Protein AF-A0A7A0YES5-F1 (afdb_monomer_lite)

pLDDT: mean 83.26, std 15.78, range [41.81, 98.25]

Foldseek 3Di:
DQLVDQDPVLLRARVSVLVVLLVLLVVLLVVCLVPVCLLVVQDDPVLSVCCQVVHPCNQVSQQSSSLSSSVVVLCVDPVSVQFKDACQQDADPVRHGDDDARMAGPSGQGEHEDEPVCLVVVLCVCVVVVNDHRPGRYSYNYDHDDHDGND

Organism: Escherichia coli (NCBI:txid562)

Radius of gyration: 15.48 Å; chains: 1; bounding box: 31×39×40 Å

Sequence (151 aa):
NPCGYVDPLG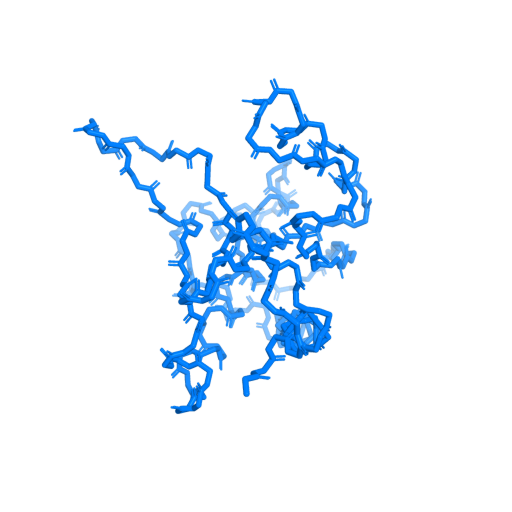LAFCPRMQKTLQKLTDKAVADIIANPRLAEDLMSAGSYAHLKNGTNLYAASFGKAVERRVAQLVSDNSRLSKLVEHTGQAKGANGQFISSPDFTTKGKGVFDVTTNKALQAHIDRYTKAGVYTPYNDIGYLVYDVVYGLSF

Structure (mmCIF, N/CA/C/O backbone):
data_AF-A0A7A0YES5-F1
#
_entry.id   AF-A0A7A0YES5-F1
#
loop_
_atom_site.group_PDB
_atom_site.id
_atom_site.type_symbol
_atom_site.label_atom_id
_atom_site.label_alt_id
_atom_site.label_comp_id
_atom_site.label_asym_id
_atom_site.label_entity_id
_atom_site.label_seq_id
_atom_site.pdbx_PDB_ins_code
_atom_site.Cartn_x
_atom_site.Cartn_y
_atom_site.Cartn_z
_atom_site.occupancy
_atom_site.B_iso_or_equiv
_atom_site.auth_seq_id
_atom_site.auth_comp_id
_atom_site.auth_asym_id
_atom_site.auth_atom_id
_atom_site.pdbx_PDB_model_num
ATOM 1 N N . ASN A 1 1 ? -14.152 5.760 20.842 1.00 46.28 1 ASN A N 1
ATOM 2 C CA . ASN A 1 1 ? -13.386 6.387 19.744 1.00 46.28 1 ASN A CA 1
ATOM 3 C C . ASN A 1 1 ? -12.084 5.603 19.545 1.00 46.28 1 ASN A C 1
ATOM 5 O O . ASN A 1 1 ? -11.333 5.510 20.512 1.00 46.28 1 ASN A O 1
ATOM 9 N N . PRO A 1 2 ? -11.827 4.969 18.381 1.00 42.38 2 PRO A N 1
ATOM 10 C CA . PRO A 1 2 ? -10.575 4.240 18.130 1.00 42.38 2 PRO A CA 1
ATOM 11 C C . PRO A 1 2 ? -9.319 5.120 18.254 1.00 42.38 2 PRO A C 1
ATOM 13 O O . PRO A 1 2 ? -8.247 4.576 18.513 1.00 42.38 2 PRO A O 1
ATOM 16 N N . CYS A 1 3 ? -9.472 6.447 18.166 1.00 52.41 3 CYS A N 1
ATOM 17 C CA . CYS A 1 3 ? -8.380 7.410 18.266 1.00 52.41 3 CYS A CA 1
ATOM 18 C C . CYS A 1 3 ? -7.942 7.742 19.697 1.00 52.41 3 CYS A C 1
ATOM 20 O O . CYS A 1 3 ? -6.870 8.301 19.853 1.00 52.41 3 CYS A O 1
ATOM 22 N N . GLY A 1 4 ? -8.691 7.359 20.744 1.00 41.81 4 GLY A N 1
ATOM 23 C CA . GLY A 1 4 ? -8.290 7.497 22.160 1.00 41.81 4 GLY A CA 1
ATOM 24 C C . GLY A 1 4 ? -8.129 8.933 22.698 1.00 41.81 4 GLY A C 1
ATOM 25 O O . GLY A 1 4 ? -8.405 9.162 23.868 1.00 41.81 4 GLY A O 1
ATOM 26 N N . TYR A 1 5 ? -7.766 9.888 21.846 1.00 42.78 5 TYR A N 1
ATOM 27 C CA . TYR A 1 5 ? -7.612 11.310 22.098 1.00 42.78 5 TYR A CA 1
ATOM 28 C C . TYR A 1 5 ? -8.005 12.034 20.803 1.00 42.78 5 TYR A C 1
ATOM 30 O O . TYR A 1 5 ? -7.570 11.649 19.717 1.00 42.78 5 TYR A O 1
ATOM 38 N N . VAL A 1 6 ? -8.903 13.012 20.894 1.00 41.91 6 VAL A N 1
ATOM 39 C CA . VAL A 1 6 ? -9.211 13.906 19.773 1.00 41.91 6 VAL A CA 1
ATOM 40 C C . VAL A 1 6 ? -8.373 15.144 20.026 1.00 41.91 6 VAL A C 1
ATOM 42 O O . VAL A 1 6 ? -8.654 15.878 20.969 1.00 41.91 6 VAL A O 1
ATOM 45 N N . ASP A 1 7 ? -7.315 15.328 19.242 1.00 43.44 7 ASP A N 1
ATOM 46 C CA . ASP A 1 7 ? -6.598 16.598 19.222 1.00 43.44 7 ASP A CA 1
ATOM 47 C C . ASP A 1 7 ? -7.601 17.724 18.874 1.00 43.44 7 ASP A C 1
ATOM 49 O O . ASP A 1 7 ? -8.326 17.590 17.881 1.00 43.44 7 ASP A O 1
ATOM 53 N N . PRO A 1 8 ? -7.697 18.803 19.675 1.00 42.28 8 PRO A N 1
ATOM 54 C CA . PRO A 1 8 ? -8.594 19.928 19.411 1.00 42.28 8 PRO A CA 1
ATOM 55 C C . PRO A 1 8 ? -8.316 20.659 18.083 1.00 42.28 8 PRO A C 1
ATOM 57 O O . PRO A 1 8 ? -9.195 21.381 17.614 1.00 42.28 8 PRO A O 1
ATOM 60 N N . LEU A 1 9 ? -7.159 20.447 17.440 1.00 46.00 9 LEU A N 1
ATOM 61 C CA . LEU A 1 9 ? -6.860 20.939 16.084 1.00 46.00 9 LEU A CA 1
ATOM 62 C C . LEU A 1 9 ? -7.283 19.958 14.971 1.00 46.00 9 LEU A C 1
ATOM 64 O O . LEU A 1 9 ? -7.297 20.304 13.788 1.00 46.00 9 LEU A O 1
ATOM 68 N N . GLY A 1 10 ? -7.717 18.748 15.333 1.00 45.56 10 GLY A N 1
ATOM 69 C CA . GLY A 1 10 ? -8.187 17.730 14.401 1.00 45.56 10 GLY A CA 1
ATOM 70 C C . GLY A 1 10 ? -7.076 16.995 13.648 1.00 45.56 10 GLY A C 1
ATOM 71 O O . GLY A 1 10 ? -7.368 16.420 12.605 1.00 45.56 10 GLY A O 1
ATOM 72 N N . LEU A 1 11 ? -5.839 16.981 14.142 1.00 51.12 11 LEU A N 1
ATOM 73 C CA . LEU A 1 11 ? -4.729 16.202 13.585 1.00 51.12 11 LEU A CA 1
ATOM 74 C C . LEU A 1 11 ? -4.506 14.961 14.460 1.00 51.12 11 LEU A C 1
ATOM 76 O O . LEU A 1 11 ? -3.534 14.832 15.195 1.00 51.12 11 LEU A O 1
ATOM 80 N N . ALA A 1 12 ? -5.469 14.038 14.466 1.00 52.38 12 ALA A N 1
ATOM 81 C CA . ALA A 1 12 ? -5.398 12.880 15.353 1.00 52.38 12 ALA A CA 1
ATOM 82 C C . ALA A 1 12 ? -4.630 11.726 14.693 1.00 52.38 12 ALA A C 1
ATOM 84 O O . ALA A 1 12 ? -5.225 10.805 14.121 1.00 52.38 12 ALA A O 1
ATOM 85 N N . PHE A 1 13 ? -3.303 11.734 14.827 1.00 59.62 13 PHE A N 1
ATOM 86 C CA . PHE A 1 13 ? -2.525 10.503 14.717 1.00 59.62 13 PHE A CA 1
ATOM 87 C C . PHE A 1 13 ? -3.113 9.449 15.657 1.00 59.62 13 PHE A C 1
ATOM 89 O O . PHE A 1 13 ? -3.332 9.683 16.846 1.00 59.62 13 PHE A O 1
ATOM 96 N N . CYS A 1 14 ? -3.430 8.279 15.103 1.00 73.56 14 CYS A N 1
ATOM 97 C CA . CYS A 1 14 ? -4.155 7.231 15.809 1.00 73.56 14 CYS A CA 1
ATOM 98 C C . CYS A 1 14 ? -3.276 5.974 15.919 1.00 73.56 14 CYS A C 1
ATOM 100 O O . CYS A 1 14 ? -3.380 5.082 15.069 1.00 73.56 14 CYS A O 1
ATOM 102 N N . PRO A 1 15 ? -2.457 5.839 16.986 1.00 79.31 15 PRO A N 1
ATOM 103 C CA . PRO A 1 15 ? -1.508 4.732 17.139 1.00 79.31 15 PRO A CA 1
ATOM 104 C C . PRO A 1 15 ? -2.161 3.348 17.062 1.00 79.31 15 PRO A C 1
ATOM 106 O O . PRO A 1 15 ? -1.588 2.394 16.540 1.00 79.31 15 PRO A O 1
ATOM 109 N N . ARG A 1 16 ? -3.391 3.215 17.580 1.00 83.38 16 ARG A N 1
ATOM 110 C CA . ARG A 1 16 ? -4.148 1.953 17.520 1.00 83.38 16 ARG A CA 1
ATOM 111 C C . ARG A 1 16 ? -4.558 1.602 16.090 1.00 83.38 16 ARG A C 1
ATOM 113 O O . ARG A 1 16 ? -4.504 0.430 15.717 1.00 83.38 16 ARG A O 1
ATOM 120 N N . MET A 1 17 ? -4.950 2.602 15.300 1.00 87.88 17 MET A N 1
ATOM 121 C CA . MET A 1 17 ? -5.267 2.399 13.884 1.00 87.88 17 MET A CA 1
ATOM 122 C C . MET A 1 17 ? -3.995 2.116 13.094 1.00 87.88 17 MET A C 1
ATOM 124 O O . MET A 1 17 ? -3.989 1.150 12.343 1.00 87.88 17 MET A O 1
ATOM 128 N N . GLN A 1 18 ? -2.901 2.844 13.346 1.00 90.25 18 GLN A N 1
ATOM 129 C CA . GLN A 1 18 ? -1.615 2.575 12.701 1.00 90.25 18 GLN A CA 1
ATOM 130 C C . GLN A 1 18 ? -1.179 1.128 12.926 1.00 90.25 18 GLN A C 1
ATOM 132 O O . GLN A 1 18 ? -0.901 0.426 11.968 1.00 90.25 18 GLN A O 1
ATOM 137 N N . LYS A 1 19 ? -1.215 0.627 14.170 1.00 91.38 19 LYS A N 1
ATOM 138 C CA . LYS A 1 19 ? -0.903 -0.784 14.460 1.00 91.38 19 LYS A CA 1
ATOM 139 C C . LYS A 1 19 ? -1.820 -1.762 13.724 1.00 91.38 19 LYS A C 1
ATOM 141 O O . LYS A 1 19 ? -1.391 -2.855 13.371 1.00 91.38 19 LYS A O 1
ATOM 146 N N . THR A 1 20 ? -3.086 -1.402 13.531 1.00 93.31 20 THR A N 1
ATOM 147 C CA . THR A 1 20 ? -4.048 -2.248 12.812 1.00 93.31 20 THR A CA 1
ATOM 148 C C . THR A 1 20 ? -3.732 -2.277 11.319 1.00 93.31 20 THR A C 1
ATOM 150 O O . THR A 1 20 ? -3.632 -3.355 10.745 1.00 93.31 20 THR A O 1
ATOM 153 N N . LEU A 1 21 ? -3.514 -1.113 10.708 1.00 94.44 21 LEU A N 1
ATOM 154 C CA . LEU A 1 21 ? -3.165 -0.994 9.295 1.00 94.44 21 LEU A CA 1
ATOM 155 C C . LEU A 1 21 ? -1.761 -1.534 8.995 1.00 94.44 21 LEU A C 1
ATOM 157 O O . LEU A 1 21 ? -1.559 -2.115 7.935 1.00 94.44 21 LEU A O 1
ATOM 161 N N . GLN A 1 22 ? -0.821 -1.451 9.942 1.00 97.19 22 GLN A N 1
ATOM 162 C CA . GLN A 1 22 ? 0.502 -2.065 9.815 1.00 97.19 22 GLN A CA 1
ATOM 163 C C . GLN A 1 22 ? 0.367 -3.581 9.689 1.00 97.19 22 GLN A C 1
ATOM 165 O O . GLN A 1 22 ? 0.898 -4.155 8.753 1.00 97.19 22 GLN A O 1
ATOM 170 N N . LYS A 1 23 ? -0.446 -4.229 10.536 1.00 97.44 23 LYS A N 1
ATOM 171 C CA . LYS A 1 23 ? -0.710 -5.673 10.407 1.00 97.44 23 LYS A CA 1
ATOM 172 C C . LYS A 1 23 ? -1.331 -6.045 9.060 1.00 97.44 23 LYS A C 1
ATOM 174 O O . LYS A 1 23 ? -1.052 -7.120 8.538 1.00 97.44 23 LYS A O 1
ATOM 179 N N . LEU A 1 24 ? -2.188 -5.186 8.504 1.00 97.94 24 LEU A N 1
ATOM 180 C CA . LEU A 1 24 ? -2.729 -5.398 7.159 1.00 97.94 24 LEU A CA 1
ATOM 181 C C . LEU A 1 24 ? -1.670 -5.186 6.076 1.00 97.94 24 LEU A C 1
ATOM 183 O O . LEU A 1 24 ? -1.695 -5.904 5.086 1.00 97.94 24 LEU A O 1
ATOM 187 N N . THR A 1 25 ? -0.735 -4.258 6.278 1.00 98.06 25 THR A N 1
ATOM 188 C CA . THR A 1 25 ? 0.415 -4.024 5.390 1.00 98.06 25 THR A CA 1
ATOM 189 C C . THR A 1 25 ? 1.342 -5.236 5.389 1.00 98.06 25 THR A C 1
ATOM 191 O O . THR A 1 25 ? 1.635 -5.775 4.326 1.00 98.06 25 THR A O 1
ATOM 194 N N . ASP A 1 26 ? 1.694 -5.751 6.567 1.00 98.25 26 ASP A N 1
ATOM 195 C CA . ASP A 1 26 ? 2.492 -6.971 6.722 1.00 98.25 26 ASP A CA 1
ATOM 196 C C . ASP A 1 26 ? 1.794 -8.167 6.057 1.00 98.25 26 ASP A C 1
ATOM 198 O O . ASP A 1 26 ? 2.410 -8.939 5.319 1.00 98.25 26 ASP A O 1
ATOM 202 N N . LYS A 1 27 ? 0.474 -8.294 6.260 1.00 98.06 27 LYS A N 1
ATOM 203 C CA . LYS A 1 27 ? -0.335 -9.322 5.601 1.00 98.06 27 LYS A CA 1
ATOM 204 C C . LYS A 1 27 ? -0.373 -9.145 4.082 1.00 98.06 27 LYS A C 1
ATOM 206 O O . LYS A 1 27 ? -0.275 -10.136 3.373 1.00 98.06 27 LYS A O 1
ATOM 211 N N . ALA A 1 28 ? -0.527 -7.926 3.577 1.00 98.00 28 ALA A N 1
ATOM 212 C CA . ALA A 1 28 ? -0.553 -7.648 2.145 1.00 98.00 28 ALA A CA 1
ATOM 213 C C . ALA A 1 28 ? 0.771 -8.038 1.478 1.00 98.00 28 ALA A C 1
ATOM 215 O O . ALA A 1 28 ? 0.758 -8.689 0.435 1.00 98.00 28 ALA A O 1
ATOM 216 N N . VAL A 1 29 ? 1.901 -7.711 2.112 1.00 97.81 29 VAL A N 1
ATOM 217 C CA . VAL A 1 29 ? 3.232 -8.151 1.674 1.00 97.81 29 VAL A CA 1
ATOM 218 C C . VAL A 1 29 ? 3.311 -9.679 1.659 1.00 97.81 29 VAL A C 1
ATOM 220 O O . VAL A 1 29 ? 3.696 -10.252 0.643 1.00 97.81 29 VAL A O 1
ATOM 223 N N . ALA A 1 30 ? 2.891 -10.350 2.736 1.00 97.88 30 ALA A N 1
ATOM 224 C CA . ALA A 1 30 ? 2.896 -11.812 2.808 1.00 97.88 30 ALA A CA 1
ATOM 225 C C . ALA A 1 30 ? 2.000 -12.470 1.741 1.00 97.88 30 ALA A C 1
ATOM 227 O O . ALA A 1 30 ? 2.418 -13.438 1.110 1.00 97.88 30 ALA A O 1
ATOM 228 N N . ASP A 1 31 ? 0.801 -11.930 1.504 1.00 97.69 31 ASP A N 1
ATOM 229 C CA . ASP A 1 31 ? -0.127 -12.407 0.476 1.00 97.69 31 ASP A CA 1
ATOM 230 C C . ASP A 1 31 ? 0.511 -12.297 -0.925 1.00 97.69 31 ASP A C 1
ATOM 232 O O . ASP A 1 31 ? 0.466 -13.257 -1.692 1.00 97.69 31 ASP A O 1
ATOM 236 N N . ILE A 1 32 ? 1.150 -11.162 -1.246 1.00 96.56 32 ILE A N 1
ATOM 237 C CA . ILE A 1 32 ? 1.827 -10.945 -2.539 1.00 96.56 32 ILE A CA 1
ATOM 238 C C . ILE A 1 32 ? 3.050 -11.855 -2.688 1.00 96.56 32 ILE A C 1
ATOM 240 O O . ILE A 1 32 ? 3.292 -12.367 -3.772 1.00 96.56 32 ILE A O 1
ATOM 244 N N . ILE A 1 33 ? 3.822 -12.094 -1.625 1.00 96.12 33 ILE A N 1
ATOM 245 C CA . ILE A 1 33 ? 4.951 -13.037 -1.675 1.00 96.12 33 ILE A CA 1
ATOM 246 C C . ILE A 1 33 ? 4.450 -14.461 -1.936 1.00 96.12 33 ILE A C 1
ATOM 248 O O . ILE A 1 33 ? 5.022 -15.172 -2.759 1.00 96.12 33 ILE A O 1
ATOM 252 N N . ALA A 1 34 ? 3.389 -14.876 -1.241 1.00 96.94 34 ALA A N 1
ATOM 253 C CA . ALA A 1 34 ? 2.824 -16.216 -1.367 1.00 96.94 34 ALA A CA 1
ATOM 254 C C . ALA A 1 34 ? 2.161 -16.446 -2.733 1.00 96.94 34 ALA A C 1
ATOM 256 O O . ALA A 1 34 ? 2.209 -17.555 -3.262 1.00 96.94 34 ALA A O 1
ATOM 257 N N . ASN A 1 35 ? 1.545 -15.410 -3.304 1.00 96.44 35 ASN A N 1
ATOM 258 C CA . ASN A 1 35 ? 0.941 -15.453 -4.628 1.00 96.44 35 ASN A CA 1
ATOM 259 C C . ASN A 1 35 ? 1.159 -14.124 -5.379 1.00 96.44 35 ASN A C 1
ATOM 261 O O . ASN A 1 35 ? 0.275 -13.260 -5.372 1.00 96.44 35 ASN A O 1
ATOM 265 N N . PRO A 1 36 ? 2.298 -13.960 -6.080 1.00 94.44 36 PRO A N 1
ATOM 266 C CA . PRO A 1 36 ? 2.624 -12.714 -6.781 1.00 94.44 36 PRO A CA 1
ATOM 267 C C . PRO A 1 36 ? 1.606 -12.331 -7.860 1.00 94.44 36 PRO A C 1
ATOM 269 O O . PRO A 1 36 ? 1.408 -11.147 -8.137 1.00 94.44 36 PRO A O 1
ATOM 272 N N . ARG A 1 37 ? 0.881 -13.310 -8.418 1.00 93.62 37 ARG A N 1
ATOM 273 C CA . ARG A 1 37 ? -0.188 -13.069 -9.399 1.00 93.62 37 ARG A CA 1
ATOM 274 C C . ARG A 1 37 ? -1.367 -12.280 -8.846 1.00 93.62 37 ARG A C 1
ATOM 276 O O . ARG A 1 37 ? -2.059 -11.650 -9.632 1.00 93.62 37 ARG A O 1
ATOM 283 N N . LEU A 1 38 ? -1.545 -12.207 -7.522 1.00 94.31 38 LEU A N 1
ATOM 284 C CA . LEU A 1 38 ? -2.524 -11.293 -6.916 1.00 94.31 38 LEU A CA 1
ATOM 285 C C . LEU A 1 38 ? -2.329 -9.846 -7.378 1.00 94.31 38 LEU A C 1
ATOM 287 O O . LEU A 1 38 ? -3.291 -9.090 -7.441 1.00 94.31 38 LEU A O 1
ATOM 291 N N . ALA A 1 39 ? -1.096 -9.450 -7.709 1.00 93.19 39 ALA A N 1
ATOM 292 C CA . ALA A 1 39 ? -0.831 -8.114 -8.213 1.00 93.19 39 ALA A CA 1
ATOM 293 C C . ALA A 1 39 ? -1.549 -7.823 -9.540 1.00 93.19 39 ALA A C 1
ATOM 295 O O . ALA A 1 39 ? -1.859 -6.662 -9.776 1.00 93.19 39 ALA A O 1
ATOM 296 N N . GLU A 1 40 ? -1.836 -8.829 -10.374 1.00 93.75 40 GLU A N 1
ATOM 297 C CA . GLU A 1 40 ? -2.480 -8.657 -11.685 1.00 93.75 40 GLU A CA 1
ATOM 298 C C . GLU A 1 40 ? -3.866 -8.012 -11.551 1.00 93.75 40 GLU A C 1
ATOM 300 O O . GLU A 1 40 ? -4.128 -6.987 -12.176 1.00 93.75 40 GLU A O 1
ATOM 305 N N . ASP A 1 41 ? -4.694 -8.520 -10.636 1.00 92.88 41 ASP A N 1
ATOM 306 C CA . ASP A 1 41 ? -6.039 -7.989 -10.375 1.00 92.88 41 ASP A CA 1
ATOM 307 C C . ASP A 1 41 ? -6.018 -6.652 -9.622 1.00 92.88 41 ASP A C 1
ATOM 309 O O . ASP A 1 41 ? -6.972 -5.872 -9.657 1.00 92.88 41 ASP A O 1
ATOM 313 N N . LEU A 1 42 ? -4.919 -6.362 -8.922 1.00 91.75 42 LEU A N 1
ATOM 314 C CA . LEU A 1 42 ? -4.774 -5.140 -8.141 1.00 91.75 42 LEU A CA 1
ATOM 315 C C . LEU A 1 42 ? -4.338 -3.953 -9.000 1.00 91.75 42 LEU A C 1
ATOM 317 O O . LEU A 1 42 ? -4.454 -2.809 -8.550 1.00 91.75 42 LEU A O 1
ATOM 321 N N . MET A 1 43 ? -3.797 -4.150 -10.208 1.00 90.31 43 MET A N 1
ATOM 322 C CA . MET A 1 43 ? -3.217 -3.034 -10.952 1.00 90.31 43 MET A CA 1
ATOM 323 C C . MET A 1 43 ? -3.395 -3.014 -12.456 1.00 90.31 43 MET A C 1
ATOM 325 O O . MET A 1 43 ? -3.897 -3.932 -13.080 1.00 90.31 43 MET A O 1
ATOM 329 N N . SER A 1 44 ? -3.020 -1.877 -13.052 1.00 90.62 44 SER A N 1
ATOM 330 C CA . SER A 1 44 ? -3.019 -1.767 -14.504 1.00 90.62 44 SER A CA 1
ATOM 331 C C . SER A 1 44 ? -1.961 -2.694 -15.096 1.00 90.62 44 SER A C 1
ATOM 333 O O . SER A 1 44 ? -0.887 -2.860 -14.511 1.00 90.62 44 SER A O 1
ATOM 335 N N . ALA A 1 45 ? -2.218 -3.199 -16.304 1.00 91.12 45 ALA A N 1
ATOM 336 C CA . ALA A 1 45 ? -1.300 -4.085 -17.019 1.00 91.12 45 ALA A CA 1
ATOM 337 C C . ALA A 1 45 ? 0.137 -3.533 -17.094 1.00 91.12 45 ALA A C 1
ATOM 339 O O . ALA A 1 45 ? 1.095 -4.275 -16.903 1.00 91.12 45 ALA A O 1
ATOM 340 N N . GLY A 1 46 ? 0.304 -2.219 -17.292 1.00 90.62 46 GLY A N 1
ATOM 341 C CA . GLY A 1 46 ? 1.626 -1.582 -17.306 1.00 90.62 46 GLY A CA 1
ATOM 342 C C . GLY A 1 46 ? 2.345 -1.624 -15.952 1.00 90.62 46 GLY A C 1
ATOM 343 O O . GLY A 1 46 ? 3.530 -1.937 -15.898 1.00 90.62 46 GLY A O 1
ATOM 344 N N . SER A 1 47 ? 1.631 -1.376 -14.846 1.00 90.31 47 SER A N 1
ATOM 345 C CA . SER A 1 47 ? 2.229 -1.478 -13.502 1.00 90.31 47 SER A CA 1
ATOM 346 C C . SER A 1 47 ? 2.605 -2.928 -13.182 1.00 90.31 47 SER A C 1
ATOM 348 O O . SER A 1 47 ? 3.685 -3.185 -12.655 1.00 90.31 47 SER A O 1
ATOM 350 N N . TYR A 1 48 ? 1.753 -3.879 -13.570 1.00 93.94 48 TYR A N 1
ATOM 351 C CA . TYR A 1 48 ? 2.014 -5.304 -13.380 1.00 93.94 48 TYR A CA 1
ATOM 352 C C . TYR A 1 48 ? 3.213 -5.778 -14.215 1.00 93.94 48 TYR A C 1
ATOM 354 O O . TYR A 1 48 ? 4.065 -6.515 -13.724 1.00 93.94 48 TYR A O 1
ATOM 362 N N . ALA A 1 49 ? 3.364 -5.278 -15.444 1.00 94.06 49 ALA A N 1
ATOM 363 C CA . ALA A 1 49 ? 4.516 -5.583 -16.287 1.00 94.06 49 ALA A CA 1
ATOM 364 C C . ALA A 1 49 ? 5.850 -5.159 -15.646 1.00 94.06 49 ALA A C 1
ATOM 366 O O . ALA A 1 49 ? 6.850 -5.858 -15.801 1.00 94.06 49 ALA A O 1
ATOM 367 N N . HIS A 1 50 ? 5.887 -4.056 -14.888 1.00 94.88 50 HIS A N 1
ATOM 368 C CA . HIS A 1 50 ? 7.097 -3.645 -14.168 1.00 94.88 50 HIS A CA 1
ATOM 369 C C . HIS A 1 50 ? 7.503 -4.625 -13.064 1.00 94.88 50 HIS A 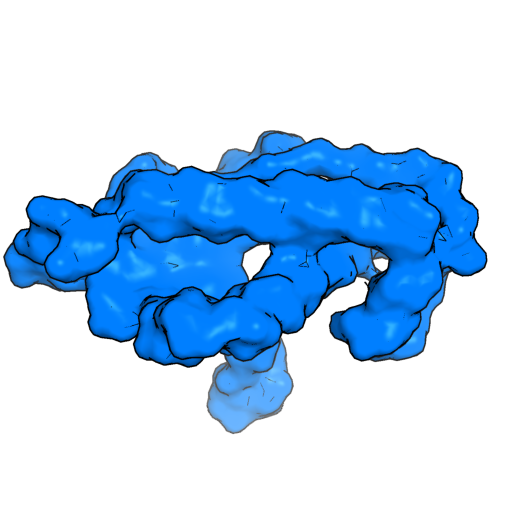C 1
ATOM 371 O O . HIS A 1 50 ? 8.704 -4.804 -12.847 1.00 94.88 50 HIS A O 1
ATOM 377 N N . LEU A 1 51 ? 6.522 -5.248 -12.401 1.00 92.94 51 LEU A N 1
ATOM 378 C CA . LEU A 1 51 ? 6.742 -6.319 -11.430 1.00 92.94 51 LEU A CA 1
ATOM 379 C C . LEU A 1 51 ? 7.260 -7.577 -12.118 1.00 92.94 51 LEU A C 1
ATOM 381 O O . LEU A 1 51 ? 8.335 -8.068 -11.782 1.00 92.94 51 LEU A O 1
ATOM 385 N N . LYS A 1 52 ? 6.538 -8.034 -13.142 1.00 93.81 52 LYS A N 1
ATOM 386 C CA . LYS A 1 52 ? 6.860 -9.255 -13.880 1.00 93.81 52 LYS A CA 1
ATOM 387 C C . LYS A 1 52 ? 8.227 -9.216 -14.557 1.00 93.81 52 LYS A C 1
ATOM 389 O O . LYS A 1 52 ? 8.961 -10.196 -14.522 1.00 93.81 52 LYS A O 1
ATOM 394 N N . ASN A 1 53 ? 8.584 -8.077 -15.143 1.00 93.75 53 ASN A N 1
ATOM 395 C CA . ASN A 1 53 ? 9.820 -7.932 -15.909 1.00 93.75 53 ASN A CA 1
ATOM 396 C C . ASN A 1 53 ? 10.998 -7.413 -15.067 1.00 93.75 53 ASN A C 1
ATOM 398 O O . ASN A 1 53 ? 12.077 -7.205 -15.615 1.00 93.75 53 ASN A O 1
ATOM 402 N N . GLY A 1 54 ? 10.808 -7.145 -13.768 1.00 91.12 54 GLY A N 1
ATOM 403 C CA . GLY A 1 54 ? 11.896 -6.696 -12.891 1.00 91.12 54 GLY A CA 1
ATOM 404 C C . GLY A 1 54 ? 12.525 -5.359 -13.301 1.00 91.12 54 GLY A C 1
ATOM 405 O O . GLY A 1 54 ? 13.731 -5.173 -13.171 1.00 91.12 54 GLY A O 1
ATOM 406 N N . THR A 1 55 ? 11.733 -4.430 -13.841 1.00 93.38 55 THR A N 1
ATOM 407 C CA . THR A 1 55 ? 12.258 -3.146 -14.348 1.00 93.38 55 THR A CA 1
ATOM 408 C C . THR A 1 55 ? 12.724 -2.213 -13.219 1.00 93.38 55 THR A C 1
ATOM 410 O O . THR A 1 55 ? 12.454 -2.447 -12.042 1.00 93.38 55 THR A O 1
ATOM 413 N N . ASN A 1 56 ? 13.328 -1.072 -13.562 1.00 92.56 56 ASN A N 1
ATOM 414 C CA . ASN A 1 56 ? 13.658 -0.010 -12.599 1.00 92.56 56 ASN A CA 1
ATOM 415 C C . ASN A 1 56 ? 12.440 0.537 -11.816 1.00 92.56 56 ASN A C 1
ATOM 417 O O . ASN A 1 56 ? 12.616 1.147 -10.763 1.00 92.56 56 ASN A O 1
ATOM 421 N N . LEU A 1 57 ? 11.213 0.302 -12.296 1.00 92.56 57 LEU A N 1
ATOM 422 C CA . LEU A 1 57 ? 9.959 0.666 -11.628 1.00 92.56 57 LEU A CA 1
ATOM 423 C C . LEU A 1 57 ? 9.361 -0.468 -10.778 1.00 92.56 57 LEU A C 1
ATOM 425 O O . LEU A 1 57 ? 8.237 -0.329 -10.285 1.00 92.56 57 LEU A O 1
ATOM 429 N N . TYR A 1 58 ? 10.091 -1.571 -10.574 1.00 93.88 58 TYR A N 1
ATOM 430 C CA . TYR A 1 58 ? 9.645 -2.708 -9.764 1.00 93.88 58 TYR A CA 1
ATOM 431 C C . TYR A 1 58 ? 9.223 -2.272 -8.360 1.00 93.88 58 TYR A C 1
ATOM 433 O O . TYR A 1 58 ? 8.090 -2.509 -7.965 1.00 93.88 58 TYR A O 1
ATOM 441 N N . ALA A 1 59 ? 10.093 -1.569 -7.627 1.00 91.38 59 ALA A N 1
ATOM 442 C CA . ALA A 1 59 ? 9.827 -1.176 -6.241 1.00 91.38 59 ALA A CA 1
ATOM 443 C C . ALA A 1 59 ? 8.582 -0.284 -6.107 1.00 91.38 59 ALA A C 1
ATOM 445 O O . ALA A 1 59 ? 7.753 -0.496 -5.226 1.00 91.38 59 ALA A O 1
ATOM 446 N N . ALA A 1 60 ? 8.417 0.678 -7.020 1.00 89.88 60 ALA A N 1
ATOM 447 C CA . ALA A 1 60 ? 7.241 1.543 -7.049 1.00 89.88 60 ALA A CA 1
ATOM 448 C C . ALA A 1 60 ? 5.961 0.756 -7.374 1.00 89.88 60 ALA A C 1
ATOM 450 O O . ALA A 1 60 ? 4.908 1.000 -6.789 1.00 89.88 60 ALA A O 1
ATOM 451 N N . SER A 1 61 ? 6.047 -0.207 -8.294 1.00 93.19 61 SER A N 1
ATOM 452 C CA . SER A 1 61 ? 4.909 -1.053 -8.668 1.00 93.19 61 SER A CA 1
ATOM 453 C C . SER A 1 61 ? 4.557 -2.049 -7.561 1.00 93.19 61 SER A C 1
ATOM 455 O O . SER A 1 61 ? 3.380 -2.282 -7.305 1.00 93.19 61 SER A O 1
ATOM 457 N N . PHE A 1 62 ? 5.555 -2.550 -6.833 1.00 94.50 62 PHE A N 1
ATOM 458 C CA . PHE A 1 62 ? 5.364 -3.387 -5.651 1.00 94.50 62 PHE A CA 1
ATOM 459 C C . PHE A 1 62 ? 4.652 -2.615 -4.544 1.00 94.50 62 PHE A C 1
ATOM 461 O O . PHE A 1 62 ? 3.674 -3.110 -3.993 1.00 94.50 62 PHE A O 1
ATOM 468 N N . GLY A 1 63 ? 5.048 -1.362 -4.299 1.00 93.25 63 GLY A N 1
ATOM 469 C CA . GLY A 1 63 ? 4.333 -0.493 -3.363 1.00 93.25 63 GLY A CA 1
ATOM 470 C C . GLY A 1 63 ? 2.867 -0.299 -3.715 1.00 93.25 63 GLY A C 1
ATOM 471 O O . GLY A 1 63 ? 2.018 -0.479 -2.847 1.00 93.25 63 GLY A O 1
ATOM 472 N N . LYS A 1 64 ? 2.551 -0.076 -4.995 1.00 92.12 64 LYS A N 1
ATOM 473 C CA . LYS A 1 64 ? 1.155 -0.012 -5.458 1.00 92.12 64 LYS A CA 1
ATOM 474 C C . LYS A 1 64 ? 0.399 -1.324 -5.234 1.00 92.12 64 LYS A C 1
ATOM 476 O O . LYS A 1 64 ? -0.784 -1.281 -4.914 1.00 92.12 64 LYS A O 1
ATOM 481 N N . ALA A 1 65 ? 1.040 -2.483 -5.422 1.00 95.12 65 ALA A N 1
ATOM 482 C CA . ALA A 1 65 ? 0.409 -3.774 -5.129 1.00 95.12 65 ALA A CA 1
ATOM 483 C C . ALA A 1 65 ? 0.049 -3.876 -3.642 1.00 95.12 65 ALA A C 1
ATOM 485 O O . ALA A 1 65 ? -1.090 -4.199 -3.309 1.00 95.12 65 ALA A O 1
ATOM 486 N N . VAL A 1 66 ? 1.009 -3.570 -2.762 1.00 96.94 66 VAL A N 1
ATOM 487 C CA . VAL A 1 66 ? 0.831 -3.629 -1.305 1.00 96.94 66 VAL A CA 1
ATOM 488 C C . VAL A 1 66 ? -0.282 -2.680 -0.869 1.00 96.94 66 VAL A C 1
ATOM 490 O O . VAL A 1 66 ? -1.232 -3.127 -0.236 1.00 96.94 66 VAL A O 1
ATOM 493 N N . GLU A 1 67 ? -0.223 -1.408 -1.267 1.00 95.69 67 GLU A N 1
ATOM 494 C CA . GLU A 1 67 ? -1.239 -0.385 -0.974 1.00 95.69 67 GLU A CA 1
ATOM 495 C C . GLU A 1 67 ? -2.652 -0.863 -1.349 1.00 95.69 67 GLU A C 1
ATOM 497 O O . GLU A 1 67 ? -3.574 -0.849 -0.532 1.00 95.69 67 GLU A O 1
ATOM 502 N N . ARG A 1 68 ? -2.827 -1.365 -2.574 1.00 95.69 68 ARG A N 1
ATOM 503 C CA . ARG A 1 68 ? -4.140 -1.793 -3.075 1.00 95.69 68 ARG A CA 1
ATOM 504 C C . ARG A 1 68 ? -4.621 -3.081 -2.425 1.00 95.69 68 ARG A C 1
ATOM 506 O O . ARG A 1 68 ? -5.819 -3.233 -2.189 1.00 95.69 68 ARG A O 1
ATOM 513 N N . ARG A 1 69 ? -3.707 -3.987 -2.072 1.00 97.38 69 ARG A N 1
ATOM 514 C CA . ARG A 1 69 ? -4.055 -5.168 -1.281 1.00 97.38 69 ARG A CA 1
ATOM 515 C C . ARG A 1 69 ? -4.491 -4.780 0.131 1.00 97.38 69 ARG A C 1
ATOM 517 O O . ARG A 1 69 ? -5.469 -5.337 0.622 1.00 97.38 69 ARG A O 1
ATOM 524 N N . VAL A 1 70 ? -3.837 -3.802 0.765 1.00 97.62 70 VAL A N 1
ATOM 525 C CA . VAL A 1 70 ? -4.293 -3.238 2.048 1.00 97.62 70 VAL A CA 1
ATOM 526 C C . VAL A 1 70 ? -5.688 -2.633 1.898 1.00 97.62 70 VAL A C 1
ATOM 528 O O . VAL A 1 70 ? -6.553 -2.917 2.724 1.00 97.62 70 VAL A O 1
ATOM 531 N N . ALA A 1 71 ? -5.945 -1.874 0.830 1.00 96.25 71 ALA A N 1
ATOM 532 C CA . ALA A 1 71 ? -7.265 -1.308 0.557 1.00 96.25 71 ALA A CA 1
ATOM 533 C C . ALA A 1 71 ? -8.352 -2.388 0.421 1.00 96.25 71 ALA A C 1
ATOM 535 O O . ALA A 1 71 ? -9.420 -2.260 1.021 1.00 96.25 71 ALA A O 1
ATOM 536 N N . GLN A 1 72 ? -8.063 -3.490 -0.279 1.00 96.50 72 GLN A N 1
ATOM 537 C CA . GLN A 1 72 ? -8.973 -4.633 -0.367 1.00 96.50 72 GLN A CA 1
ATOM 538 C C . GLN A 1 72 ? -9.238 -5.256 1.015 1.00 96.50 72 GLN A C 1
ATOM 540 O O . GLN A 1 72 ? -10.391 -5.419 1.400 1.00 96.50 72 GLN A O 1
ATOM 545 N N . LEU A 1 73 ? -8.192 -5.512 1.812 1.00 97.25 73 LEU A N 1
ATOM 546 C CA . LEU A 1 73 ? -8.326 -6.057 3.173 1.00 97.25 73 LEU A CA 1
ATOM 547 C C . LEU A 1 73 ? -9.122 -5.133 4.114 1.00 97.25 73 LEU A C 1
ATOM 549 O O . LEU A 1 73 ? -9.848 -5.609 4.990 1.00 97.25 73 LEU A O 1
ATOM 553 N N . VAL A 1 74 ? -8.990 -3.813 3.953 1.00 95.19 74 VAL A N 1
ATOM 554 C CA . VAL A 1 74 ? -9.790 -2.812 4.675 1.00 95.19 74 VAL A CA 1
ATOM 555 C C . VAL A 1 74 ? -11.256 -2.877 4.243 1.00 95.19 74 VAL A C 1
ATOM 557 O O . VAL A 1 74 ? -12.132 -2.879 5.109 1.00 95.19 74 VAL A O 1
ATOM 560 N N . SER A 1 75 ? -11.521 -2.958 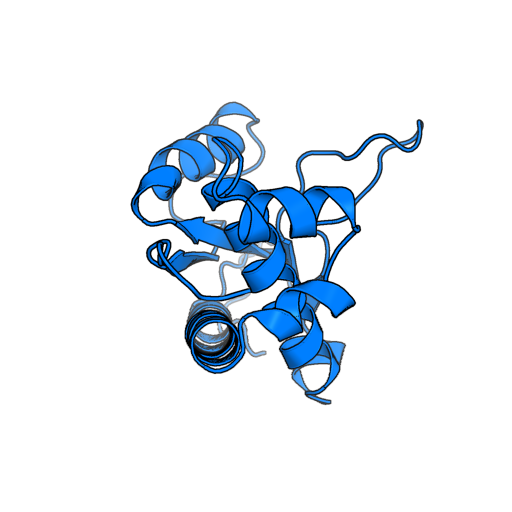2.937 1.00 94.31 75 SER A N 1
ATOM 561 C CA . SER A 1 75 ? -12.873 -3.050 2.370 1.00 94.31 75 SER A CA 1
ATOM 562 C C . SER A 1 75 ? -13.601 -4.323 2.813 1.00 94.31 75 SER A C 1
ATOM 564 O O . SER A 1 75 ? -14.759 -4.261 3.231 1.00 94.31 75 SER A O 1
ATOM 566 N N . ASP A 1 76 ? -12.902 -5.459 2.805 1.00 95.50 76 ASP A N 1
ATOM 567 C CA . ASP A 1 76 ? -13.436 -6.769 3.199 1.00 95.50 76 ASP A CA 1
ATOM 568 C C . ASP A 1 76 ? -13.765 -6.839 4.704 1.00 95.50 76 ASP A C 1
ATOM 570 O O . ASP A 1 76 ? -14.544 -7.680 5.160 1.00 95.50 76 ASP A O 1
ATOM 574 N N . ASN A 1 77 ? -13.202 -5.934 5.511 1.00 94.25 77 ASN A N 1
ATOM 575 C CA . ASN A 1 77 ? -13.478 -5.838 6.936 1.00 94.25 77 ASN A CA 1
ATOM 576 C C . ASN A 1 77 ? -14.611 -4.839 7.216 1.00 94.25 77 ASN A C 1
ATOM 578 O O . ASN A 1 77 ? -14.412 -3.626 7.221 1.00 94.25 77 ASN A O 1
ATOM 582 N N . SER A 1 78 ? -15.791 -5.352 7.576 1.00 89.88 78 SER A N 1
ATOM 583 C CA . SER A 1 78 ? -17.017 -4.563 7.805 1.00 89.88 78 SER A CA 1
ATOM 584 C C . SER A 1 78 ? -16.910 -3.445 8.855 1.00 89.88 78 SER A C 1
ATOM 586 O O . SER A 1 78 ? -17.738 -2.527 8.879 1.00 89.88 78 SER A O 1
ATOM 588 N N . ARG A 1 79 ? -15.920 -3.517 9.753 1.00 88.12 79 ARG A N 1
ATOM 589 C CA . ARG A 1 79 ? -15.633 -2.468 10.735 1.00 88.12 79 ARG A CA 1
ATOM 590 C C . ARG A 1 79 ? -14.664 -1.435 10.175 1.00 88.12 79 ARG A C 1
ATOM 592 O O . ARG A 1 79 ? -14.889 -0.245 10.386 1.00 88.12 79 ARG A O 1
ATOM 599 N N . LEU A 1 80 ? -13.590 -1.867 9.517 1.00 89.50 80 LEU A N 1
ATOM 600 C CA . LEU A 1 80 ? -12.573 -0.958 8.985 1.00 89.50 80 LEU A CA 1
ATOM 601 C C . LEU A 1 80 ? -13.083 -0.179 7.777 1.00 89.50 80 LEU A C 1
ATOM 603 O O . LEU A 1 80 ? -12.846 1.022 7.731 1.00 89.50 80 LEU A O 1
ATOM 607 N N . SER A 1 81 ? -13.877 -0.795 6.901 1.00 90.69 81 SER A N 1
ATOM 608 C CA . SER A 1 81 ? -14.478 -0.128 5.736 1.00 90.69 81 SER A CA 1
ATOM 609 C C . SER A 1 81 ? -15.366 1.070 6.096 1.00 90.69 81 SER A C 1
ATOM 611 O O . SER A 1 81 ? -15.581 1.967 5.289 1.00 90.69 81 SER A O 1
ATOM 613 N N . LYS A 1 82 ? -15.864 1.137 7.338 1.00 86.81 82 LYS A N 1
ATOM 614 C CA . LYS A 1 82 ? -16.651 2.276 7.847 1.00 86.81 82 LYS A CA 1
ATOM 615 C C . LYS A 1 82 ? -15.799 3.404 8.430 1.00 86.81 82 LYS A C 1
ATOM 617 O O . LYS A 1 82 ? -16.338 4.486 8.693 1.00 86.81 82 LYS A O 1
ATOM 622 N N . LEU A 1 83 ? -14.526 3.127 8.712 1.00 87.75 83 LEU A N 1
ATOM 623 C CA . LEU A 1 83 ? -13.618 3.973 9.488 1.00 87.75 83 LEU A CA 1
ATOM 624 C C . LEU A 1 83 ? -12.439 4.499 8.670 1.00 87.75 83 LEU A C 1
ATOM 626 O O . LEU A 1 83 ? -11.964 5.591 8.980 1.00 87.75 83 LEU A O 1
ATOM 630 N N . VAL A 1 84 ? -11.977 3.724 7.691 1.00 90.06 84 VAL A N 1
ATOM 631 C CA . VAL A 1 84 ? -10.788 3.980 6.880 1.00 90.06 84 VAL A CA 1
ATOM 632 C C . VAL A 1 84 ? -11.201 4.070 5.417 1.00 90.06 84 VAL A C 1
ATOM 634 O O . VAL A 1 84 ? -11.932 3.213 4.925 1.00 90.06 84 VAL A O 1
ATOM 637 N N . GLU A 1 85 ? -10.719 5.098 4.739 1.00 90.94 85 GLU A N 1
ATOM 638 C CA . GLU A 1 85 ? -10.940 5.350 3.321 1.00 90.94 85 GLU A CA 1
ATOM 639 C C . GLU A 1 85 ? -9.607 5.267 2.578 1.00 90.94 85 GLU A C 1
ATOM 641 O O . GLU A 1 85 ? -8.587 5.748 3.075 1.00 90.94 85 GLU A O 1
ATOM 646 N N . HIS A 1 86 ? -9.612 4.635 1.403 1.00 92.44 86 HIS A N 1
ATOM 647 C CA . HIS A 1 86 ? -8.449 4.552 0.522 1.00 92.44 86 HIS A CA 1
ATOM 648 C C . HIS A 1 86 ? -8.410 5.772 -0.402 1.00 92.44 86 HIS A C 1
ATOM 650 O O . HIS A 1 86 ? -9.344 6.016 -1.161 1.00 92.44 86 H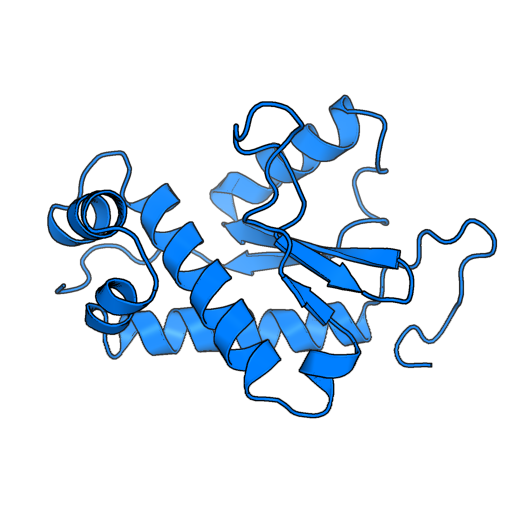IS A O 1
ATOM 656 N N . THR A 1 87 ? -7.326 6.541 -0.328 1.00 87.56 87 THR A N 1
ATOM 657 C CA . THR A 1 87 ? -7.152 7.829 -1.015 1.00 87.56 87 THR A CA 1
ATOM 658 C C . THR A 1 87 ? -5.931 7.875 -1.935 1.00 87.56 87 THR A C 1
ATOM 660 O O . THR A 1 87 ? -5.753 8.871 -2.639 1.00 87.56 87 THR A O 1
ATOM 663 N N . GLY A 1 88 ? -5.129 6.807 -2.019 1.00 78.00 88 GLY A N 1
ATOM 664 C CA . GLY A 1 88 ? -3.917 6.731 -2.861 1.00 78.00 88 GLY A CA 1
ATOM 665 C C . GLY A 1 88 ? -4.165 6.801 -4.380 1.00 78.00 88 GLY A C 1
ATOM 666 O O . GLY A 1 88 ? -3.239 6.851 -5.186 1.00 78.00 88 GLY A O 1
ATOM 667 N N . GLN A 1 89 ? -5.433 6.863 -4.805 1.00 75.12 89 GLN A N 1
ATOM 668 C CA . GLN A 1 89 ? -5.838 7.054 -6.204 1.00 75.12 89 GLN A CA 1
ATOM 669 C C . GLN A 1 89 ? -6.498 8.415 -6.478 1.00 75.12 89 GLN A C 1
ATOM 671 O O . GLN A 1 89 ? -7.139 8.588 -7.519 1.00 75.12 89 GLN A O 1
ATOM 676 N N . ALA A 1 90 ? -6.359 9.381 -5.566 1.00 72.81 90 ALA A N 1
ATOM 677 C CA . ALA A 1 90 ? -6.971 10.695 -5.709 1.00 72.81 90 ALA A CA 1
ATOM 678 C C . ALA A 1 90 ? -6.507 11.409 -6.992 1.00 72.81 90 ALA A C 1
ATOM 680 O O . ALA A 1 90 ? -5.319 11.454 -7.326 1.00 72.81 90 ALA A O 1
ATOM 681 N N . LYS A 1 91 ? -7.471 11.998 -7.707 1.00 71.69 91 LYS A N 1
ATOM 682 C CA . LYS A 1 91 ? -7.245 12.781 -8.925 1.00 71.69 91 LYS A CA 1
ATOM 683 C C . LYS A 1 91 ? -7.655 14.231 -8.695 1.00 71.69 91 LYS A C 1
ATOM 685 O O . LYS A 1 91 ? -8.702 14.490 -8.109 1.00 71.69 91 LYS A O 1
ATOM 690 N N . GLY A 1 92 ? -6.837 15.169 -9.163 1.00 68.75 92 GLY A N 1
ATOM 691 C CA . GLY A 1 92 ? -7.145 16.599 -9.144 1.00 68.75 92 GLY A CA 1
ATOM 692 C C . GLY A 1 92 ? -8.150 17.002 -10.228 1.00 68.75 92 GLY A C 1
ATOM 693 O O . GLY A 1 92 ? -8.597 16.172 -11.020 1.00 68.75 92 GLY A O 1
ATOM 694 N N . ALA A 1 93 ? -8.450 18.303 -10.311 1.00 73.12 93 ALA A N 1
ATOM 695 C CA . ALA A 1 93 ? -9.449 18.879 -11.224 1.00 73.12 93 ALA A CA 1
ATOM 696 C C . ALA A 1 93 ? -9.247 18.524 -12.716 1.00 73.12 93 ALA A C 1
ATOM 698 O O . ALA A 1 93 ? -10.206 18.521 -13.479 1.00 73.12 93 ALA A O 1
ATOM 699 N N . ASN A 1 94 ? -8.025 18.153 -13.115 1.00 77.12 94 ASN A N 1
ATOM 700 C CA . ASN A 1 94 ? -7.673 17.790 -14.493 1.00 77.12 94 ASN A CA 1
ATOM 701 C C . ASN A 1 94 ? -7.488 16.272 -14.696 1.00 77.12 94 ASN A C 1
ATOM 703 O O . ASN A 1 94 ? -6.837 15.847 -15.647 1.00 77.12 94 ASN A O 1
ATOM 707 N N . GLY A 1 95 ? -7.968 15.437 -13.768 1.00 68.06 95 GLY A N 1
ATOM 708 C CA . GLY A 1 95 ? -7.842 13.976 -13.843 1.00 68.06 95 GLY A CA 1
ATOM 709 C C . GLY A 1 95 ? -6.430 13.429 -13.586 1.00 68.06 95 GLY A C 1
ATOM 710 O O . GLY A 1 95 ? -6.238 12.212 -13.604 1.00 68.06 95 GLY A O 1
ATOM 711 N N . GLN A 1 96 ? -5.451 14.300 -13.325 1.00 66.94 96 GLN A N 1
ATOM 712 C CA . GLN A 1 96 ? -4.092 13.917 -12.943 1.00 66.94 96 GLN A CA 1
ATOM 713 C C . GLN A 1 96 ? -4.060 13.411 -11.503 1.00 66.94 96 GLN A C 1
ATOM 715 O O . GLN A 1 96 ? -4.717 13.982 -10.632 1.00 66.94 96 GLN A O 1
ATOM 720 N N . PHE A 1 97 ? -3.276 12.361 -11.253 1.00 68.00 97 PHE A N 1
ATOM 721 C CA . PHE A 1 97 ? -3.019 11.896 -9.894 1.00 68.00 97 PHE A CA 1
ATOM 722 C C . PHE A 1 97 ? -2.339 12.999 -9.091 1.00 68.00 97 PHE A C 1
ATOM 724 O O . PHE A 1 97 ? -1.362 13.595 -9.546 1.00 68.00 97 PHE A O 1
ATOM 731 N N . ILE A 1 98 ? -2.870 13.259 -7.903 1.00 63.47 98 ILE A N 1
ATOM 732 C CA . ILE A 1 98 ? -2.274 14.193 -6.952 1.00 63.47 98 ILE A CA 1
ATOM 733 C C . ILE A 1 98 ? -1.575 13.407 -5.851 1.00 63.47 98 ILE A C 1
ATOM 735 O O . ILE A 1 98 ? -1.952 12.279 -5.548 1.00 63.47 98 ILE A O 1
ATOM 739 N N . SER A 1 99 ? -0.549 14.010 -5.252 1.00 68.69 99 SER A N 1
ATOM 740 C CA . SER A 1 99 ? 0.079 13.447 -4.060 1.00 68.69 99 SER A CA 1
ATOM 741 C C . SER A 1 99 ? -0.933 13.468 -2.915 1.00 68.69 99 SER A C 1
ATOM 743 O O . SER A 1 99 ? -1.182 14.519 -2.327 1.00 68.69 99 SER A O 1
ATOM 745 N N . SER A 1 100 ? -1.504 12.314 -2.604 1.00 73.19 100 SER A N 1
ATOM 746 C CA . SER A 1 100 ? -2.384 12.085 -1.464 1.00 73.19 100 SER A CA 1
ATOM 747 C C . SER A 1 100 ? -1.742 11.075 -0.516 1.00 73.19 100 SER A C 1
ATOM 749 O O . SER A 1 100 ? -0.838 10.341 -0.914 1.00 73.19 100 SER A O 1
ATOM 751 N N . PRO A 1 101 ? -2.141 11.054 0.761 1.00 85.12 101 PRO A N 1
ATOM 752 C CA . PRO A 1 101 ? -1.900 9.878 1.581 1.00 85.12 101 PRO A CA 1
ATOM 753 C C . PRO A 1 101 ? -2.648 8.668 1.031 1.00 85.12 101 PRO A C 1
ATOM 755 O O . PRO A 1 101 ? -3.711 8.812 0.417 1.00 85.12 101 PRO A O 1
ATOM 758 N N . ASP A 1 102 ? -2.133 7.479 1.314 1.00 90.06 102 ASP A N 1
ATOM 759 C CA . ASP A 1 102 ? -2.793 6.244 0.902 1.00 90.06 102 ASP A CA 1
ATOM 760 C C . ASP A 1 102 ? -4.116 6.016 1.632 1.00 90.06 102 ASP A C 1
ATOM 762 O O . ASP A 1 102 ? -5.083 5.571 1.016 1.00 90.06 102 ASP A O 1
ATOM 766 N N . PHE A 1 103 ? -4.200 6.356 2.922 1.00 91.19 103 PHE A N 1
ATOM 767 C CA . PHE A 1 103 ? -5.416 6.166 3.708 1.00 91.19 103 PHE A CA 1
ATOM 768 C C . PHE A 1 103 ? -5.736 7.354 4.605 1.00 91.19 103 PHE A C 1
ATOM 770 O O . PHE A 1 103 ? -4.861 7.965 5.223 1.00 91.19 103 PHE A O 1
ATOM 777 N N . THR A 1 104 ? -7.030 7.612 4.763 1.00 89.00 104 THR A N 1
ATOM 778 C CA . THR A 1 104 ? -7.546 8.574 5.738 1.00 89.00 104 THR A CA 1
ATOM 779 C C . THR A 1 104 ? -8.625 7.942 6.608 1.00 89.00 104 THR A C 1
ATOM 781 O O . THR A 1 104 ? -9.139 6.860 6.326 1.00 89.00 104 THR A O 1
ATOM 784 N N . THR A 1 105 ? -8.965 8.596 7.715 1.00 84.06 105 THR A N 1
ATOM 785 C CA . THR A 1 105 ? -10.083 8.192 8.573 1.00 84.06 105 THR A CA 1
ATOM 786 C C . THR A 1 105 ? -11.058 9.339 8.757 1.00 84.06 105 THR A C 1
ATOM 788 O O . THR A 1 105 ? -10.681 10.508 8.697 1.00 84.06 105 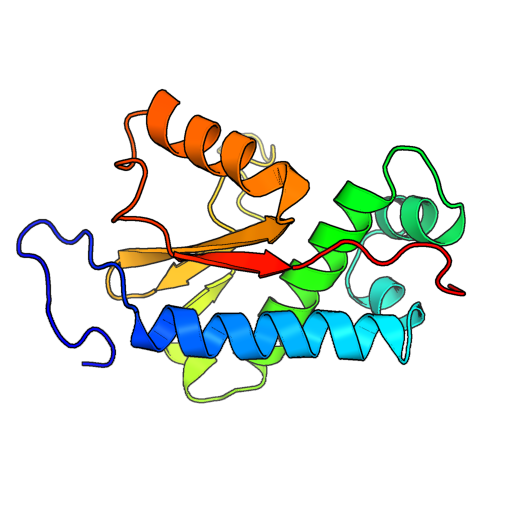THR A O 1
ATOM 791 N N . LYS A 1 106 ? -12.305 9.018 9.122 1.00 73.00 106 LYS A N 1
ATOM 792 C CA . LYS A 1 106 ? -13.312 10.029 9.506 1.00 73.00 106 LYS A CA 1
ATOM 793 C C . LYS A 1 106 ? -12.863 10.931 10.665 1.00 73.00 106 LYS A C 1
ATOM 795 O O . LYS A 1 106 ? -13.365 12.037 10.813 1.00 73.00 106 LYS A O 1
ATOM 800 N N . GLY A 1 107 ? -11.922 10.457 11.485 1.00 65.62 107 GLY A N 1
ATOM 801 C CA . GLY A 1 107 ? -11.289 11.215 12.566 1.00 65.62 107 GLY A CA 1
ATOM 802 C C . GLY A 1 107 ? -10.056 12.014 12.137 1.00 65.62 107 GLY A C 1
ATOM 803 O O . GLY A 1 107 ? -9.271 12.363 13.011 1.00 65.62 107 GLY A O 1
ATOM 804 N N . LYS A 1 108 ? -9.865 12.255 10.829 1.00 71.81 108 LYS A N 1
ATOM 805 C CA . LYS A 1 108 ? -8.736 12.985 10.223 1.00 71.81 108 LYS A CA 1
ATOM 806 C C . LYS A 1 108 ? -7.348 12.352 10.416 1.00 71.81 108 LYS A C 1
ATOM 808 O O . LYS A 1 108 ? -6.344 12.978 10.103 1.00 71.81 108 LYS A O 1
ATOM 813 N N . GLY A 1 109 ? -7.270 11.105 10.883 1.00 79.62 109 GLY A N 1
ATOM 814 C CA . GLY A 1 109 ? -6.015 10.350 10.891 1.00 79.62 109 GLY A CA 1
ATOM 815 C C . GLY A 1 109 ? -5.575 10.016 9.466 1.00 79.62 109 GLY A C 1
ATOM 816 O O . GLY A 1 109 ? -6.407 9.571 8.673 1.00 79.62 109 GLY A O 1
ATOM 817 N N . VAL A 1 110 ? -4.292 10.219 9.176 1.00 85.94 110 VAL A N 1
ATOM 818 C CA . VAL A 1 110 ? -3.669 10.023 7.864 1.00 85.94 110 VAL A CA 1
ATOM 819 C C . VAL A 1 110 ? -2.631 8.908 7.952 1.00 85.94 110 VAL A C 1
ATOM 821 O O . VAL A 1 110 ? -1.870 8.849 8.918 1.00 85.94 110 VAL A O 1
ATOM 824 N N . PHE A 1 111 ? -2.599 8.017 6.964 1.00 89.12 111 PHE A N 1
ATOM 825 C CA . PHE A 1 111 ? -1.660 6.899 6.906 1.00 89.12 111 PHE A CA 1
ATOM 826 C C . PHE A 1 111 ? -1.120 6.731 5.498 1.00 89.12 111 PHE A C 1
ATOM 828 O O . PHE A 1 111 ? -1.831 6.965 4.522 1.00 89.12 111 PHE A O 1
ATOM 835 N N . ASP A 1 112 ? 0.130 6.301 5.415 1.00 90.69 112 ASP A N 1
ATOM 836 C CA . ASP A 1 112 ? 0.838 6.193 4.149 1.00 90.69 112 ASP A CA 1
ATOM 837 C C . ASP A 1 112 ? 1.688 4.927 4.136 1.00 90.69 112 ASP A C 1
ATOM 839 O O . ASP A 1 112 ? 2.463 4.683 5.066 1.00 90.69 112 ASP A O 1
ATOM 843 N N . VAL A 1 113 ? 1.516 4.102 3.109 1.00 93.44 113 VAL A N 1
ATOM 844 C CA . VAL A 1 113 ? 2.263 2.865 2.913 1.00 93.44 113 VAL A CA 1
ATOM 845 C C . VAL A 1 113 ? 3.561 3.210 2.203 1.00 93.44 113 VAL A C 1
ATOM 847 O O . VAL A 1 113 ? 3.596 3.754 1.102 1.00 93.44 113 VAL A O 1
ATOM 850 N N . THR A 1 114 ? 4.680 2.890 2.837 1.00 92.94 114 THR A N 1
ATOM 851 C CA . THR A 1 114 ? 5.994 3.179 2.267 1.00 92.94 114 THR A CA 1
ATOM 852 C C . THR A 1 114 ? 7.000 2.110 2.638 1.00 92.94 114 THR A C 1
ATOM 854 O O . THR A 1 114 ? 6.737 1.220 3.440 1.00 92.94 114 THR A O 1
ATOM 857 N N . THR A 1 115 ? 8.171 2.171 2.022 1.00 94.12 115 THR A N 1
ATOM 858 C CA . THR A 1 115 ? 9.257 1.247 2.348 1.00 94.12 115 THR A CA 1
ATOM 859 C C . THR A 1 115 ? 10.163 1.865 3.402 1.00 94.12 115 THR A C 1
ATOM 861 O O . THR A 1 115 ? 10.289 3.090 3.438 1.00 94.12 115 THR A O 1
ATOM 864 N N . ASN A 1 116 ? 10.877 1.064 4.199 1.00 93.19 116 ASN A N 1
ATOM 865 C CA . ASN A 1 116 ? 11.883 1.613 5.124 1.00 93.19 116 ASN A CA 1
ATOM 866 C C . ASN A 1 116 ? 12.907 2.491 4.386 1.00 93.19 116 ASN A C 1
ATOM 868 O O . ASN A 1 116 ? 13.274 3.566 4.855 1.00 93.19 116 ASN A O 1
ATOM 872 N N . LYS A 1 117 ? 13.309 2.076 3.176 1.00 91.56 117 LYS A N 1
ATOM 873 C CA . LYS A 1 117 ? 14.235 2.829 2.317 1.00 91.56 117 LYS A CA 1
ATOM 874 C C . LYS A 1 117 ? 13.667 4.174 1.840 1.00 91.56 117 LYS A C 1
ATOM 876 O O . LYS A 1 117 ? 14.432 5.117 1.655 1.00 91.56 117 LYS A O 1
ATOM 881 N N . ALA A 1 118 ? 12.357 4.265 1.605 1.00 89.12 118 ALA A N 1
ATOM 882 C CA . ALA A 1 118 ? 11.696 5.469 1.094 1.00 89.12 118 ALA A CA 1
ATOM 883 C C . ALA A 1 118 ? 11.064 6.341 2.192 1.00 89.12 118 ALA A C 1
ATOM 885 O O . ALA A 1 118 ? 10.617 7.449 1.893 1.00 89.12 118 ALA A O 1
ATOM 886 N N . LEU A 1 119 ? 11.061 5.882 3.448 1.00 90.44 119 LEU A N 1
ATOM 887 C CA . LEU A 1 119 ? 10.411 6.549 4.575 1.00 90.44 119 LEU A CA 1
ATOM 888 C C . LEU A 1 119 ? 10.815 8.022 4.697 1.00 90.44 119 LEU A C 1
ATOM 890 O O . LEU A 1 119 ? 9.947 8.888 4.768 1.00 90.44 119 LEU A O 1
ATOM 894 N N . GLN A 1 120 ? 12.115 8.327 4.645 1.00 88.94 120 GLN A N 1
ATOM 895 C CA . GLN A 1 120 ? 12.579 9.711 4.767 1.00 88.94 120 GLN A CA 1
ATOM 896 C C . GLN A 1 120 ? 12.073 10.596 3.620 1.00 88.94 120 GLN A C 1
ATOM 898 O O . GLN A 1 120 ? 11.677 11.733 3.847 1.00 88.94 120 GLN A O 1
ATOM 903 N N . ALA A 1 121 ? 12.021 10.074 2.392 1.00 87.69 121 ALA A N 1
ATOM 904 C CA . ALA A 1 121 ? 11.492 10.825 1.256 1.00 87.69 121 ALA A CA 1
ATOM 905 C C . ALA A 1 121 ? 9.986 11.109 1.408 1.00 87.69 121 ALA A C 1
ATOM 907 O O . ALA A 1 121 ? 9.516 12.172 1.003 1.00 87.69 121 ALA A O 1
ATOM 908 N N . HIS A 1 122 ? 9.232 10.186 2.012 1.00 86.06 122 HIS A N 1
ATOM 909 C CA . HIS A 1 122 ? 7.821 10.401 2.334 1.00 86.06 122 HIS A CA 1
ATOM 910 C C . HIS A 1 122 ? 7.653 11.448 3.446 1.00 86.06 122 HIS A C 1
ATOM 912 O O . HIS A 1 122 ? 6.841 12.359 3.293 1.00 86.06 122 HIS A O 1
ATOM 918 N N . ILE A 1 123 ? 8.469 11.394 4.504 1.00 84.81 123 ILE A N 1
ATOM 919 C CA . ILE A 1 123 ? 8.501 12.425 5.556 1.00 84.81 123 ILE A CA 1
ATOM 920 C C . ILE A 1 123 ? 8.779 13.808 4.955 1.00 84.81 123 ILE A C 1
ATOM 922 O O . ILE A 1 123 ? 8.040 14.764 5.203 1.00 84.81 123 ILE A O 1
ATOM 926 N N . ASP A 1 124 ? 9.797 13.917 4.105 1.00 83.75 124 ASP A N 1
ATOM 927 C CA . ASP A 1 124 ? 10.144 15.156 3.410 1.00 83.75 124 ASP A CA 1
ATOM 928 C C . ASP A 1 124 ? 8.992 15.680 2.540 1.00 83.75 124 ASP A C 1
ATOM 930 O O . ASP A 1 124 ? 8.741 16.885 2.507 1.00 83.75 124 ASP A O 1
ATOM 934 N N . ARG A 1 125 ? 8.274 14.790 1.840 1.00 79.06 125 ARG A N 1
ATOM 935 C CA . ARG A 1 125 ? 7.144 15.151 0.969 1.00 79.06 125 ARG A CA 1
ATOM 936 C C . ARG A 1 125 ? 6.034 15.857 1.745 1.00 79.06 125 ARG A C 1
ATOM 938 O O . ARG A 1 125 ? 5.519 16.869 1.277 1.00 79.06 125 ARG A O 1
ATOM 945 N N . TYR A 1 126 ? 5.681 15.348 2.922 1.00 74.44 126 TYR A N 1
ATOM 946 C CA . TYR A 1 126 ? 4.588 15.909 3.720 1.00 74.44 126 TYR A CA 1
ATOM 947 C C . TYR A 1 126 ? 4.990 17.140 4.533 1.00 74.44 126 TYR A C 1
ATOM 949 O O . TYR A 1 126 ? 4.170 18.038 4.732 1.00 74.44 126 TYR A O 1
ATOM 957 N N . THR A 1 127 ? 6.257 17.222 4.938 1.00 73.94 127 THR A N 1
ATOM 958 C CA . THR A 1 127 ? 6.787 18.361 5.700 1.00 73.94 127 THR A CA 1
ATOM 959 C C . THR A 1 127 ? 7.089 19.570 4.827 1.00 73.94 127 THR A C 1
ATOM 961 O O . THR A 1 127 ? 6.730 20.688 5.188 1.00 73.94 127 THR A O 1
ATOM 964 N N . LYS A 1 128 ? 7.678 19.373 3.639 1.00 69.12 128 LYS A N 1
ATOM 965 C CA . LYS A 1 128 ? 7.939 20.465 2.682 1.00 69.12 128 LYS A CA 1
ATOM 966 C C . LYS A 1 128 ? 6.661 21.072 2.117 1.00 69.12 128 LYS A C 1
ATOM 968 O O . LYS A 1 128 ? 6.651 22.248 1.773 1.00 69.12 128 LYS A O 1
ATOM 973 N N . ALA A 1 129 ? 5.585 20.292 2.042 1.00 59.94 129 ALA A N 1
ATOM 974 C CA . ALA A 1 129 ? 4.284 20.784 1.611 1.00 59.94 129 ALA A CA 1
ATOM 975 C C . ALA A 1 129 ? 3.605 21.695 2.659 1.00 59.94 129 ALA A C 1
ATOM 977 O O . ALA A 1 129 ? 2.578 22.294 2.355 1.00 59.94 129 ALA A O 1
ATOM 978 N N . GLY A 1 130 ? 4.146 21.797 3.884 1.00 56.25 130 GLY A N 1
ATOM 979 C CA . GLY A 1 130 ? 3.563 22.593 4.972 1.00 56.25 130 GLY A CA 1
ATOM 980 C C . GLY A 1 130 ? 2.218 22.061 5.480 1.00 56.25 130 GLY A C 1
ATOM 981 O O . GLY A 1 130 ? 1.519 22.766 6.200 1.00 56.25 130 GLY A O 1
ATOM 982 N N . VAL A 1 131 ? 1.843 20.838 5.085 1.00 57.75 131 VAL A N 1
ATOM 983 C CA . VAL A 1 131 ? 0.532 20.238 5.383 1.00 57.75 131 VAL A CA 1
ATOM 984 C C . VAL A 1 131 ? 0.563 19.470 6.707 1.00 57.75 131 VAL A C 1
ATOM 986 O O . VAL A 1 131 ? -0.440 19.439 7.413 1.00 57.75 131 VAL A O 1
ATOM 989 N N . TYR A 1 132 ? 1.709 18.878 7.057 1.00 59.53 132 TYR A N 1
ATOM 990 C CA . TYR A 1 132 ? 1.866 18.018 8.229 1.00 59.53 132 TYR A CA 1
ATOM 991 C C . TYR A 1 132 ? 3.251 18.187 8.870 1.00 59.53 132 TYR A C 1
ATOM 993 O O . TYR A 1 132 ? 4.242 18.465 8.191 1.00 59.53 132 TYR A O 1
ATOM 1001 N N . THR A 1 133 ? 3.337 17.994 10.184 1.00 56.12 133 THR A N 1
ATOM 1002 C CA . THR A 1 133 ? 4.595 17.948 10.935 1.00 56.12 133 THR A CA 1
ATOM 1003 C C . THR A 1 133 ? 5.298 16.586 10.767 1.00 56.12 133 THR A C 1
ATOM 1005 O O . THR A 1 133 ? 4.635 15.566 10.562 1.00 56.12 133 THR A O 1
ATOM 1008 N N . PRO A 1 134 ? 6.646 16.524 10.850 1.00 49.50 134 PRO A N 1
ATOM 1009 C CA . PRO A 1 134 ? 7.424 15.367 10.388 1.00 49.50 134 PRO A CA 1
ATOM 1010 C C . PRO A 1 134 ? 7.141 14.021 11.065 1.00 49.50 134 PRO A C 1
ATOM 1012 O O . PRO A 1 134 ? 7.360 12.986 10.440 1.00 49.50 134 PRO A O 1
ATOM 1015 N N . TYR A 1 135 ? 6.686 14.011 12.321 1.00 49.44 135 TYR A N 1
ATOM 1016 C CA . TYR A 1 135 ? 6.676 12.787 13.134 1.00 49.44 135 TYR A CA 1
ATOM 1017 C C . TYR A 1 135 ? 5.347 12.464 13.824 1.00 49.44 135 TYR A C 1
ATOM 1019 O O . TYR A 1 135 ? 5.222 11.366 14.357 1.00 49.44 135 TYR A O 1
ATOM 1027 N N . ASN A 1 136 ? 4.356 13.364 13.799 1.00 54.78 136 ASN A N 1
ATOM 1028 C CA . ASN A 1 136 ? 3.184 13.231 14.672 1.00 54.78 136 ASN A CA 1
ATOM 1029 C C . ASN A 1 136 ? 1.826 13.281 13.971 1.00 54.78 136 ASN A C 1
ATOM 1031 O O . ASN A 1 136 ? 0.832 13.061 14.651 1.00 54.78 136 ASN A O 1
ATOM 1035 N N . ASP A 1 137 ? 1.768 13.496 12.653 1.00 70.56 137 ASP A N 1
ATOM 1036 C CA . ASP A 1 137 ? 0.480 13.657 11.959 1.00 70.56 137 ASP A CA 1
ATOM 1037 C C . ASP A 1 137 ? 0.164 12.515 10.978 1.00 70.56 137 ASP A C 1
ATOM 1039 O O . ASP A 1 137 ? -0.996 12.315 10.612 1.00 70.56 137 ASP A O 1
ATOM 1043 N N . ILE A 1 138 ? 1.175 11.731 10.578 1.00 81.88 138 ILE A N 1
ATOM 1044 C CA . ILE A 1 138 ? 1.044 10.653 9.588 1.00 81.88 138 ILE A CA 1
ATOM 1045 C C . ILE A 1 138 ? 1.509 9.329 10.183 1.00 81.88 138 ILE A C 1
ATOM 1047 O O . ILE A 1 138 ? 2.647 9.179 10.625 1.00 81.88 138 ILE A O 1
ATOM 1051 N N . GLY A 1 139 ? 0.629 8.332 10.152 1.00 88.06 139 GLY A N 1
ATOM 1052 C CA . GLY A 1 139 ? 0.985 6.956 10.454 1.00 88.06 139 GLY A CA 1
ATOM 1053 C C . GLY A 1 139 ? 1.628 6.280 9.252 1.00 88.06 139 GLY A C 1
ATOM 1054 O O . GLY A 1 139 ? 0.925 5.690 8.436 1.00 88.06 139 GLY A O 1
ATOM 1055 N N . TYR A 1 140 ? 2.956 6.331 9.165 1.00 90.75 140 TYR A N 1
ATOM 1056 C CA . TYR A 1 140 ? 3.702 5.567 8.165 1.00 90.75 140 TYR A CA 1
ATOM 1057 C C . TYR A 1 140 ? 3.573 4.063 8.434 1.00 90.75 140 TYR A C 1
ATOM 1059 O O . TYR A 1 140 ? 3.770 3.605 9.565 1.00 90.75 140 TYR A O 1
ATOM 1067 N N . LEU A 1 141 ? 3.218 3.313 7.395 1.00 94.44 141 LEU A N 1
ATOM 1068 C CA . LEU A 1 141 ? 3.058 1.864 7.390 1.00 94.44 141 LEU A CA 1
ATOM 1069 C C . LEU A 1 141 ? 4.212 1.285 6.572 1.00 94.44 141 LEU A C 1
ATOM 1071 O O . LEU A 1 141 ? 4.212 1.370 5.343 1.00 94.44 141 LEU A O 1
ATOM 1075 N N . VAL A 1 142 ? 5.240 0.791 7.259 1.00 95.75 142 VAL A N 1
ATOM 1076 C CA . VAL A 1 142 ? 6.543 0.508 6.642 1.00 95.75 142 VAL A CA 1
ATOM 1077 C C . VAL A 1 142 ? 6.752 -0.975 6.379 1.00 95.75 142 VAL A C 1
ATOM 1079 O O . VAL A 1 142 ? 6.316 -1.819 7.157 1.00 95.75 142 VAL A O 1
ATOM 1082 N N . TYR A 1 143 ? 7.440 -1.291 5.287 1.00 96.81 143 TYR A N 1
ATOM 1083 C CA . TYR A 1 143 ? 7.874 -2.645 4.944 1.00 96.81 143 TYR A CA 1
ATOM 1084 C C . TYR A 1 143 ? 9.153 -2.598 4.085 1.00 96.81 143 TYR A C 1
ATOM 1086 O O . TYR A 1 143 ? 9.596 -1.525 3.672 1.00 96.81 143 TYR A O 1
ATOM 1094 N N . ASP A 1 144 ? 9.751 -3.750 3.782 1.00 96.19 144 ASP A N 1
ATOM 1095 C CA . ASP A 1 144 ? 10.870 -3.850 2.837 1.00 96.19 144 ASP A CA 1
ATOM 109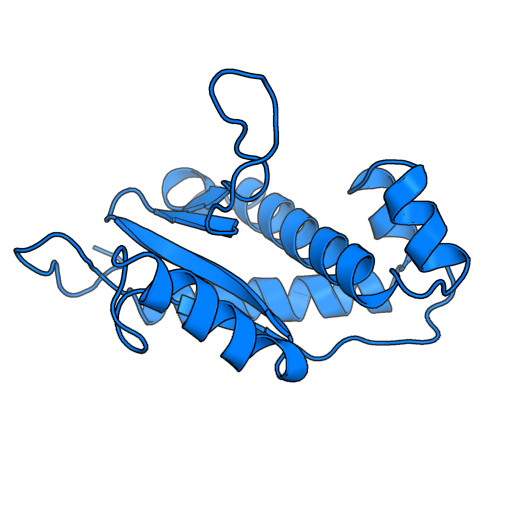6 C C . ASP A 1 144 ? 10.429 -4.488 1.519 1.00 96.19 144 ASP A C 1
ATOM 1098 O O . ASP A 1 144 ? 9.675 -5.461 1.498 1.00 96.19 144 ASP A O 1
ATOM 1102 N N . VAL A 1 145 ? 10.900 -3.936 0.397 1.00 93.25 145 VAL A N 1
ATOM 1103 C CA . VAL A 1 145 ? 10.586 -4.478 -0.932 1.00 93.25 145 VAL A CA 1
ATOM 1104 C C . VAL A 1 145 ? 11.206 -5.861 -1.074 1.00 93.25 145 VAL A C 1
ATOM 1106 O O . VAL A 1 145 ? 12.418 -6.019 -0.925 1.00 93.25 145 VAL A O 1
ATOM 1109 N N . VAL A 1 146 ? 10.385 -6.840 -1.450 1.00 92.75 146 VAL A N 1
ATOM 1110 C CA . VAL A 1 146 ? 10.851 -8.187 -1.776 1.00 92.75 146 VAL A CA 1
ATOM 1111 C C . VAL A 1 146 ? 11.042 -8.303 -3.281 1.00 92.75 146 VAL A C 1
ATOM 1113 O O . VAL A 1 146 ? 10.105 -8.126 -4.061 1.00 92.75 146 VAL A O 1
ATOM 1116 N N . TYR A 1 147 ? 12.277 -8.576 -3.688 1.00 90.44 147 TYR A N 1
ATOM 1117 C CA . TYR A 1 147 ? 12.667 -8.771 -5.083 1.00 90.44 147 TYR A CA 1
ATOM 1118 C C . TYR A 1 147 ? 12.717 -10.258 -5.438 1.00 90.44 147 TYR A C 1
ATOM 1120 O O . TYR A 1 147 ? 12.812 -11.111 -4.560 1.00 90.44 147 TYR A O 1
ATOM 1128 N N . GLY A 1 148 ? 12.694 -10.559 -6.738 1.00 87.00 148 GLY A N 1
ATOM 1129 C CA . GLY A 1 148 ? 12.854 -11.929 -7.236 1.00 87.00 148 GLY A CA 1
ATOM 1130 C C . GLY A 1 148 ? 11.613 -12.809 -7.079 1.00 87.00 148 GLY A C 1
ATOM 1131 O O . GLY A 1 148 ? 11.725 -14.030 -7.136 1.00 87.00 148 GLY A O 1
ATOM 1132 N N . LEU A 1 149 ? 10.436 -12.209 -6.880 1.00 90.06 149 LEU A N 1
ATOM 1133 C CA . LEU A 1 149 ? 9.171 -12.940 -6.889 1.00 90.06 149 LEU A CA 1
ATOM 1134 C C . LEU A 1 149 ? 8.841 -13.436 -8.304 1.00 90.06 149 LEU A C 1
ATOM 1136 O O . LEU A 1 149 ? 9.140 -12.769 -9.295 1.00 90.06 149 LEU A O 1
ATOM 1140 N N . SER A 1 150 ? 8.203 -14.603 -8.392 1.00 87.44 150 SER A N 1
ATOM 1141 C CA . SER A 1 150 ? 7.792 -15.209 -9.662 1.00 87.44 150 SER A CA 1
ATOM 1142 C C . SER A 1 150 ? 6.353 -14.800 -10.003 1.00 87.44 150 SER A C 1
ATOM 1144 O O . SER A 1 150 ? 5.409 -15.325 -9.414 1.00 87.44 150 SER A O 1
ATOM 1146 N N . PHE A 1 151 ? 6.205 -13.826 -10.909 1.00 85.44 151 PHE A N 1
ATOM 1147 C CA . PHE A 1 151 ? 4.924 -13.274 -11.380 1.00 85.44 151 PHE A CA 1
ATOM 1148 C C . PHE A 1 151 ? 4.391 -13.998 -12.627 1.00 85.44 151 PHE A C 1
ATOM 1150 O O . PHE A 1 151 ? 5.155 -14.161 -13.608 1.00 85.44 151 PHE A O 1
#

Secondary structure (DSSP, 8-state):
-TTSS--TTS----HHHHHHHHHHHHHHHHHHHH-TTHHHHHS-HHHHHHHHTT-TTHHHHHHHHHHHHHHHHHHHSTTTTTTEEE-TT-B-TTSPBP---SEEETT--EEEEEETTTHHHHHHHHHHTTSS-TTTSEEEEEE-PPP----